Protein AF-A0A399RC76-F1 (afdb_monomer)

Nearest PDB structures (foldseek):
  3l9f-assembly2_C  TM=8.283E-01  e=2.620E+00  Streptococcus mutans UA159

Solvent-accessible surface area (backbone atoms only — not comparable to full-atom values): 5074 Å² total; per-residue (Å²): 134,84,81,71,80,96,61,82,69,91,79,64,81,45,71,63,50,37,50,51,50,37,54,52,44,52,50,51,49,53,50,50,54,49,52,49,54,53,45,57,74,78,42,87,78,49,74,67,56,50,51,52,51,50,54,52,49,52,52,50,49,52,52,38,51,53,40,49,53,53,46,52,51,66,72,68,68,69,94,79,82,90,128

Radius of gyration: 17.12 Å; Cα contacts (8 Å, |Δi|>4): 32; chains: 1; bounding box: 45×29×50 Å

Mean predicted aligned error: 8.61 Å

Foldseek 3Di:
DDDDDLDAPPPQDDLVSLVVVLVVLVVVLVVLVVVVVVCVVVDDDDPVNVVVSCVVNVSSVVNNVVSVVVSVVVVVDDPDDDD

Structure (mmCIF, N/CA/C/O backbone):
data_AF-A0A399RC76-F1
#
_entry.id   AF-A0A399RC76-F1
#
loop_
_atom_site.group_PDB
_atom_site.id
_atom_site.type_symbol
_atom_site.label_atom_id
_atom_site.label_alt_id
_atom_site.label_comp_id
_atom_site.label_asym_id
_atom_site.label_entity_id
_atom_site.label_seq_id
_atom_site.pdbx_PDB_ins_code
_atom_site.Cartn_x
_atom_site.Cartn_y
_atom_site.Cartn_z
_atom_site.occupancy
_atom_site.B_iso_or_equiv
_atom_site.auth_seq_id
_atom_site.auth_comp_id
_atom_site.auth_asym_id
_atom_site.auth_atom_id
_atom_site.pdbx_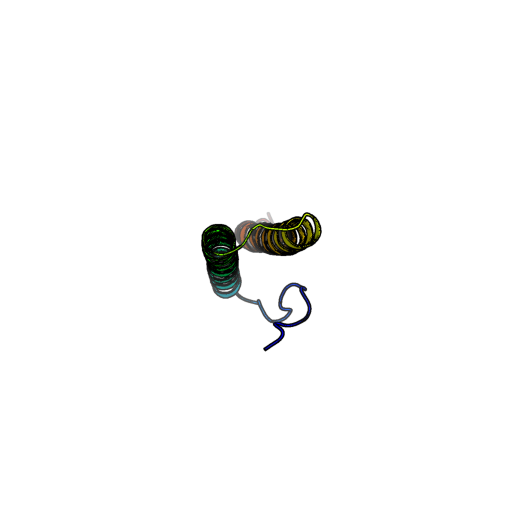PDB_model_num
ATOM 1 N N . MET A 1 1 ? 0.803 -15.471 7.642 1.00 32.50 1 MET A N 1
ATOM 2 C CA . MET A 1 1 ? 1.911 -15.390 6.668 1.00 32.50 1 MET A CA 1
ATOM 3 C C . MET A 1 1 ? 2.406 -13.953 6.719 1.00 32.50 1 MET A C 1
ATOM 5 O O . MET A 1 1 ? 1.642 -13.070 6.369 1.00 32.50 1 MET A O 1
ATOM 9 N N . PHE A 1 2 ? 3.578 -13.701 7.309 1.00 35.59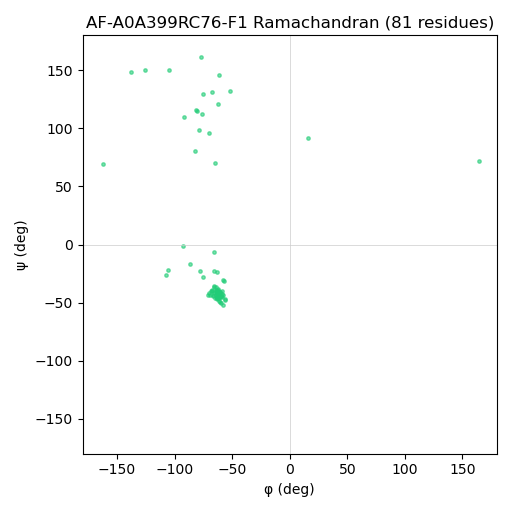 2 PHE A N 1
ATOM 10 C CA . PHE A 1 2 ? 4.156 -12.354 7.399 1.00 35.59 2 PHE A CA 1
ATOM 11 C C . PHE A 1 2 ? 4.821 -12.038 6.060 1.00 35.59 2 PHE A C 1
ATOM 13 O O . PHE A 1 2 ? 5.757 -12.738 5.674 1.00 35.59 2 PHE A O 1
ATOM 20 N N . VAL A 1 3 ? 4.302 -11.048 5.335 1.00 40.06 3 VAL A N 1
ATOM 21 C CA . VAL A 1 3 ? 4.886 -10.609 4.066 1.00 40.06 3 VAL A CA 1
ATOM 22 C C . VAL A 1 3 ? 6.142 -9.798 4.375 1.00 40.06 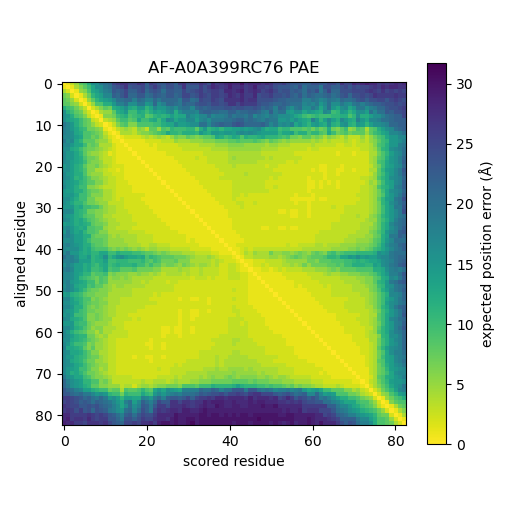3 VAL A C 1
ATOM 24 O O . VAL A 1 3 ? 6.176 -8.958 5.274 1.00 40.06 3 VAL A O 1
ATOM 27 N N . SER A 1 4 ? 7.208 -10.194 3.698 1.00 42.94 4 SER A N 1
ATOM 28 C CA . SER A 1 4 ? 8.603 -9.914 3.987 1.00 42.94 4 SER A CA 1
ATOM 29 C C . SER A 1 4 ? 8.971 -8.429 3.952 1.00 42.94 4 SER A C 1
ATOM 31 O O . SER A 1 4 ? 8.471 -7.677 3.127 1.00 42.94 4 SER A O 1
ATOM 33 N N . HIS A 1 5 ? 9.915 -8.062 4.827 1.00 41.69 5 HIS A N 1
ATOM 34 C CA . HIS A 1 5 ? 10.927 -7.004 4.676 1.00 41.69 5 HIS A CA 1
ATOM 35 C C . HIS A 1 5 ? 10.659 -5.999 3.534 1.00 41.69 5 HIS A C 1
ATOM 37 O O . HIS A 1 5 ? 11.068 -6.213 2.396 1.00 41.69 5 HIS A O 1
ATOM 43 N N . ALA A 1 6 ? 9.977 -4.902 3.871 1.00 51.66 6 ALA A N 1
ATOM 44 C CA . ALA A 1 6 ? 9.554 -3.816 2.987 1.00 51.66 6 ALA A CA 1
ATOM 45 C C . ALA A 1 6 ? 10.736 -3.029 2.378 1.00 51.66 6 ALA A C 1
ATOM 47 O O . ALA A 1 6 ? 10.996 -1.880 2.743 1.00 51.66 6 ALA A 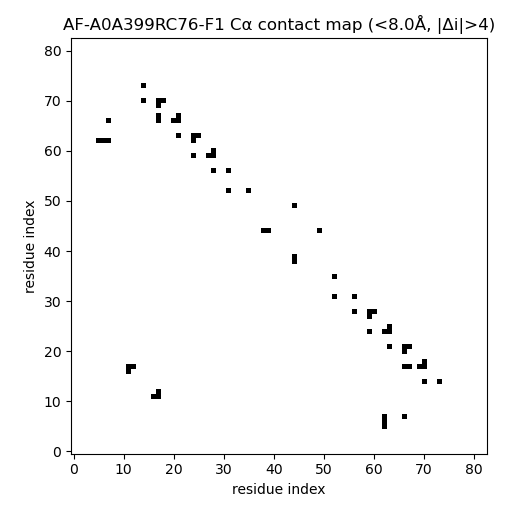O 1
ATOM 48 N N . GLY A 1 7 ? 11.471 -3.655 1.465 1.00 56.59 7 GLY A N 1
ATOM 49 C CA . GLY A 1 7 ? 12.431 -3.032 0.562 1.00 56.59 7 GLY A CA 1
ATOM 50 C C . GLY A 1 7 ? 12.094 -3.410 -0.877 1.00 56.59 7 GLY A C 1
ATOM 51 O O . GLY A 1 7 ? 11.539 -4.480 -1.121 1.00 56.59 7 GLY A O 1
ATOM 52 N N . LEU A 1 8 ? 12.410 -2.528 -1.830 1.00 59.91 8 LEU A N 1
ATOM 53 C CA . LEU A 1 8 ? 12.189 -2.793 -3.255 1.00 59.91 8 LEU A CA 1
ATOM 54 C C . LEU A 1 8 ? 12.809 -4.150 -3.644 1.00 59.91 8 LEU A C 1
ATOM 56 O O . LEU A 1 8 ? 13.975 -4.387 -3.303 1.00 59.91 8 LEU A O 1
ATOM 60 N N . PRO A 1 9 ? 12.087 -5.030 -4.364 1.00 65.88 9 PRO A N 1
ATOM 61 C CA . PRO A 1 9 ? 12.641 -6.313 -4.763 1.00 65.88 9 PRO A CA 1
ATOM 62 C C . PRO A 1 9 ? 13.850 -6.081 -5.674 1.00 65.88 9 PRO A C 1
ATOM 64 O O . PRO A 1 9 ? 13.738 -5.491 -6.749 1.00 65.88 9 PRO A O 1
ATOM 67 N N . SER A 1 10 ? 15.020 -6.574 -5.266 1.00 57.69 10 SER A N 1
ATOM 68 C CA . SER A 1 10 ? 16.273 -6.441 -6.025 1.00 57.69 10 SER A CA 1
ATOM 69 C C . SER A 1 10 ? 16.273 -7.203 -7.361 1.00 57.69 10 SER A C 1
ATOM 71 O O . SER A 1 10 ? 17.212 -7.063 -8.140 1.00 57.69 10 SER A O 1
ATOM 73 N N . GLY A 1 11 ? 15.227 -7.992 -7.635 1.00 68.19 11 GLY A N 1
ATOM 74 C CA . GLY A 1 11 ? 15.045 -8.776 -8.859 1.00 68.19 11 GLY A CA 1
ATOM 75 C C . GLY A 1 11 ? 14.248 -8.091 -9.975 1.00 68.19 11 GLY A C 1
ATOM 76 O O . GLY A 1 11 ? 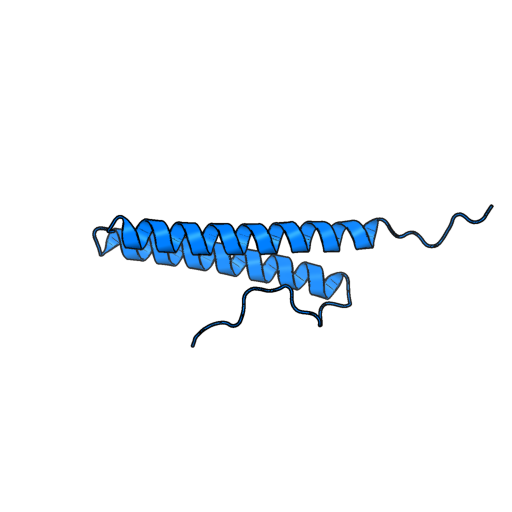14.081 -8.696 -11.030 1.00 68.19 11 GLY A O 1
ATOM 77 N N . LEU A 1 12 ? 13.754 -6.863 -9.780 1.00 77.62 12 LEU A N 1
ATOM 78 C CA . LEU A 1 12 ? 13.010 -6.138 -10.817 1.00 77.62 12 LEU A CA 1
ATOM 79 C C . LEU A 1 12 ? 13.979 -5.540 -11.843 1.00 77.62 12 LEU A C 1
ATOM 81 O O . LEU A 1 12 ? 14.580 -4.483 -11.629 1.00 77.62 12 LEU A O 1
ATOM 85 N N . VAL A 1 13 ? 14.144 -6.231 -12.969 1.00 78.12 13 VAL A N 1
ATOM 86 C CA . VAL A 1 13 ? 15.134 -5.877 -13.999 1.00 78.12 13 VAL A CA 1
ATOM 87 C C . VAL A 1 13 ? 14.498 -5.288 -15.252 1.00 78.12 13 VAL A C 1
ATOM 89 O O . VAL A 1 13 ? 15.141 -4.504 -15.952 1.00 78.12 13 VAL A O 1
ATOM 92 N N . SER A 1 14 ? 13.238 -5.622 -15.538 1.00 84.69 14 SER A N 1
ATOM 93 C CA . SER A 1 14 ? 12.536 -5.172 -16.735 1.00 84.69 14 SER A CA 1
ATOM 94 C C . SER A 1 14 ? 11.512 -4.083 -16.425 1.00 84.69 14 SER A C 1
ATOM 96 O O . SER A 1 14 ? 10.886 -4.044 -15.367 1.00 84.69 14 SER A O 1
ATOM 98 N N . ARG A 1 15 ? 11.277 -3.196 -17.397 1.00 84.62 15 ARG A N 1
ATOM 99 C CA . ARG A 1 15 ? 10.233 -2.165 -17.292 1.00 84.62 15 ARG A CA 1
ATOM 100 C C . ARG A 1 15 ? 8.842 -2.767 -17.052 1.00 84.62 15 ARG A C 1
ATOM 102 O O . ARG A 1 15 ? 8.009 -2.104 -16.434 1.00 84.62 15 ARG A O 1
ATOM 109 N N . GLN A 1 16 ? 8.589 -3.964 -17.578 1.00 87.25 16 GLN A N 1
ATOM 110 C CA . GLN A 1 16 ? 7.331 -4.670 -17.374 1.00 87.25 16 GLN A CA 1
ATOM 111 C C . GLN A 1 16 ? 7.231 -5.162 -15.927 1.00 87.25 16 GLN A C 1
ATOM 113 O O . GLN A 1 16 ? 6.230 -4.874 -15.288 1.00 87.25 16 GLN A O 1
ATOM 118 N N . ASP A 1 17 ? 8.307 -5.721 -15.367 1.00 87.94 17 ASP A N 1
ATOM 119 C CA . ASP A 1 17 ? 8.349 -6.175 -13.968 1.00 87.94 17 ASP A CA 1
ATOM 120 C C . ASP A 1 17 ? 8.061 -5.016 -13.008 1.00 87.94 17 ASP A C 1
ATOM 122 O O . ASP A 1 17 ? 7.295 -5.152 -12.064 1.00 87.94 17 ASP A O 1
ATOM 126 N N . TRP A 1 18 ? 8.635 -3.838 -13.273 1.00 89.31 18 TRP A N 1
ATOM 127 C CA . TRP A 1 18 ? 8.357 -2.639 -12.480 1.00 89.31 18 TRP A CA 1
ATOM 128 C C . TRP A 1 18 ? 6.911 -2.158 -12.619 1.00 89.31 18 TRP A C 1
ATOM 130 O O . TRP A 1 18 ? 6.348 -1.655 -11.653 1.00 89.31 18 TRP A O 1
ATOM 140 N N . LYS A 1 19 ? 6.305 -2.293 -13.807 1.00 90.44 19 LYS A N 1
ATOM 141 C CA . LYS A 1 19 ? 4.888 -1.966 -14.016 1.00 90.44 19 LYS A CA 1
ATOM 142 C C . LYS A 1 19 ? 3.988 -2.930 -13.243 1.00 90.44 19 LYS A C 1
ATOM 144 O O . LYS A 1 19 ? 3.043 -2.469 -12.616 1.00 90.44 19 LYS A O 1
ATOM 149 N N . ASP A 1 20 ? 4.290 -4.222 -13.293 1.00 91.69 20 ASP A N 1
ATOM 150 C CA . ASP A 1 20 ? 3.524 -5.261 -12.605 1.00 91.69 20 ASP A CA 1
ATOM 151 C C . ASP A 1 20 ? 3.674 -5.125 -11.087 1.00 91.69 20 ASP A C 1
ATOM 153 O O . ASP A 1 20 ? 2.686 -5.161 -10.368 1.00 91.69 20 ASP A O 1
ATOM 157 N N . PHE A 1 21 ? 4.876 -4.806 -10.602 1.00 91.00 21 PHE A N 1
ATOM 158 C CA . PHE A 1 21 ? 5.105 -4.496 -9.193 1.00 91.00 21 PHE A CA 1
ATOM 159 C C . PHE A 1 21 ? 4.299 -3.280 -8.703 1.00 91.00 21 PHE A C 1
ATOM 161 O O . PHE A 1 21 ? 3.749 -3.313 -7.604 1.00 91.00 21 PHE A O 1
ATOM 168 N N . ILE A 1 22 ? 4.200 -2.209 -9.504 1.00 92.62 22 ILE A N 1
ATOM 169 C CA . ILE A 1 22 ? 3.346 -1.051 -9.176 1.00 92.62 22 ILE A CA 1
ATOM 170 C C . ILE A 1 22 ? 1.874 -1.472 -9.098 1.00 92.62 22 ILE A C 1
ATOM 172 O O . ILE A 1 22 ? 1.201 -1.099 -8.142 1.00 92.62 22 ILE A O 1
ATOM 176 N N . ASP A 1 23 ? 1.392 -2.246 -10.074 1.00 94.38 23 ASP A N 1
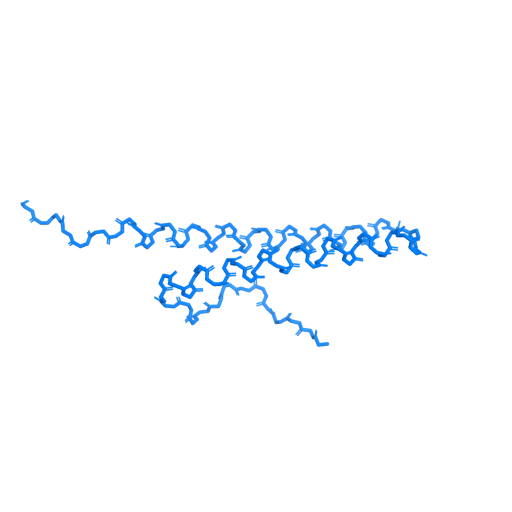ATOM 177 C CA . ASP A 1 23 ? 0.007 -2.738 -10.120 1.00 94.38 23 ASP A CA 1
ATOM 178 C C . ASP A 1 23 ? -0.312 -3.635 -8.911 1.00 94.38 23 ASP A C 1
ATOM 180 O O . ASP A 1 23 ? -1.352 -3.487 -8.273 1.00 94.38 23 ASP A O 1
ATOM 184 N N . ASP A 1 24 ? 0.609 -4.519 -8.531 1.00 93.31 24 ASP A N 1
ATOM 185 C CA . ASP A 1 24 ? 0.446 -5.374 -7.355 1.00 93.31 24 ASP A CA 1
ATOM 186 C C . ASP A 1 24 ? 0.480 -4.567 -6.049 1.00 93.31 24 ASP A C 1
ATOM 188 O O . ASP A 1 24 ? -0.354 -4.795 -5.173 1.00 93.31 24 ASP A O 1
ATOM 192 N N . THR A 1 25 ? 1.345 -3.552 -5.948 1.00 93.56 25 THR A N 1
ATOM 193 C CA . THR A 1 25 ? 1.367 -2.642 -4.787 1.00 93.56 25 THR A CA 1
ATOM 194 C C . THR A 1 25 ? 0.059 -1.844 -4.684 1.00 93.56 25 THR A C 1
ATOM 196 O O . THR A 1 25 ? -0.470 -1.650 -3.591 1.00 93.56 25 THR A O 1
ATOM 199 N N . GLU A 1 26 ? -0.513 -1.399 -5.809 1.00 94.56 26 GLU A N 1
ATOM 200 C CA . GLU A 1 26 ? -1.820 -0.724 -5.836 1.00 94.56 26 GLU A CA 1
ATOM 201 C C . GLU A 1 26 ? -2.953 -1.645 -5.365 1.00 94.56 26 GLU A C 1
ATOM 203 O O . GLU A 1 26 ? -3.808 -1.216 -4.585 1.00 94.56 26 GLU A O 1
ATOM 208 N N . LYS A 1 27 ? -2.944 -2.919 -5.777 1.00 94.38 27 LYS A N 1
ATOM 209 C CA . LYS A 1 27 ? -3.911 -3.916 -5.291 1.00 94.38 27 LYS A CA 1
ATOM 210 C C . LYS A 1 27 ? -3.757 -4.180 -3.798 1.00 94.38 27 LYS A C 1
ATOM 212 O O . LYS A 1 27 ? -4.769 -4.321 -3.116 1.00 94.38 27 LYS A O 1
ATOM 217 N N . GLU A 1 28 ? -2.530 -4.240 -3.283 1.00 94.12 28 GLU A N 1
ATOM 218 C CA . GLU A 1 28 ? -2.282 -4.419 -1.849 1.00 94.12 28 GLU A CA 1
ATOM 219 C C . GLU A 1 28 ? -2.808 -3.239 -1.024 1.00 94.12 28 GLU A C 1
ATOM 221 O O . GLU A 1 28 ? -3.457 -3.460 -0.002 1.00 94.12 28 GLU A O 1
ATOM 226 N N . ILE A 1 29 ? -2.613 -2.000 -1.490 1.00 94.06 29 ILE A N 1
ATOM 227 C CA . ILE A 1 29 ? -3.189 -0.806 -0.849 1.00 94.06 29 ILE A CA 1
ATOM 228 C C . ILE A 1 29 ? -4.718 -0.898 -0.836 1.00 94.06 29 ILE A C 1
ATOM 230 O O . ILE A 1 29 ? -5.332 -0.750 0.219 1.00 94.06 29 ILE A O 1
ATOM 234 N N . ALA A 1 30 ? -5.338 -1.206 -1.978 1.00 94.81 30 ALA A N 1
ATOM 235 C CA . ALA A 1 30 ? -6.792 -1.328 -2.068 1.00 94.81 30 ALA A CA 1
ATOM 236 C C . ALA A 1 30 ? -7.344 -2.455 -1.173 1.00 94.81 30 ALA A C 1
ATOM 238 O O . ALA A 1 30 ? -8.400 -2.310 -0.551 1.00 94.81 30 ALA A O 1
ATOM 239 N N . ALA A 1 31 ? -6.626 -3.578 -1.075 1.00 94.75 31 ALA A N 1
ATOM 240 C CA . ALA A 1 31 ? -6.983 -4.682 -0.191 1.00 94.75 31 ALA A CA 1
ATOM 241 C C . ALA A 1 31 ? -6.878 -4.281 1.288 1.00 94.75 31 ALA A C 1
ATOM 243 O O . ALA A 1 31 ? -7.775 -4.607 2.066 1.00 94.75 31 ALA A O 1
ATOM 244 N N . LEU A 1 32 ? -5.833 -3.538 1.667 1.00 94.38 32 LEU A N 1
ATOM 245 C CA . LEU A 1 32 ? -5.668 -3.001 3.018 1.00 94.38 32 LEU A CA 1
ATOM 246 C C . LEU A 1 32 ? -6.797 -2.027 3.378 1.00 94.38 32 LEU A C 1
ATOM 248 O O . LEU A 1 32 ? -7.373 -2.135 4.457 1.00 94.38 32 LEU A O 1
ATOM 252 N N . GLU A 1 33 ? -7.142 -1.105 2.479 1.00 95.62 33 GLU A N 1
ATOM 253 C CA . GLU A 1 33 ? -8.240 -0.150 2.677 1.00 95.62 33 GLU A CA 1
ATOM 254 C C . GLU A 1 33 ? -9.595 -0.855 2.799 1.00 95.62 33 GLU A C 1
ATOM 256 O O . GLU A 1 33 ? -10.402 -0.503 3.659 1.00 95.62 33 GLU A O 1
ATOM 261 N N . THR A 1 34 ? -9.825 -1.894 1.992 1.00 96.69 34 THR A N 1
ATOM 262 C CA . THR A 1 34 ? -11.040 -2.716 2.075 1.00 96.69 34 THR A CA 1
ATOM 263 C C . THR A 1 34 ? -11.109 -3.468 3.403 1.00 96.69 34 THR A C 1
ATOM 265 O O . THR A 1 34 ? -12.147 -3.449 4.060 1.00 96.69 34 THR A O 1
ATOM 268 N N . ALA A 1 35 ? -10.007 -4.090 3.833 1.00 94.81 35 ALA A N 1
ATOM 269 C CA . ALA A 1 35 ? -9.937 -4.796 5.111 1.00 94.81 35 ALA A CA 1
ATOM 270 C C . ALA A 1 35 ? -10.117 -3.848 6.307 1.00 94.81 35 ALA A C 1
ATOM 272 O O . ALA A 1 35 ? -10.761 -4.206 7.290 1.00 94.81 35 ALA A O 1
ATOM 273 N N . TRP A 1 36 ? -9.589 -2.626 6.221 1.00 95.81 36 TRP A N 1
ATOM 274 C CA . TRP A 1 36 ? -9.799 -1.600 7.239 1.00 95.81 36 TRP A CA 1
ATOM 275 C C . TRP A 1 36 ? -11.254 -1.133 7.299 1.00 95.81 36 TRP A C 1
ATOM 277 O O . TRP A 1 36 ? -11.821 -1.013 8.383 1.00 95.81 36 TRP A O 1
ATOM 287 N N . ALA A 1 37 ? -11.887 -0.918 6.144 1.00 95.44 37 ALA A N 1
ATOM 288 C CA . ALA A 1 37 ? -13.302 -0.571 6.081 1.00 95.44 37 ALA A CA 1
ATOM 289 C C . ALA A 1 37 ? -14.194 -1.682 6.662 1.00 95.44 37 ALA A C 1
ATOM 291 O O . ALA A 1 37 ? -15.137 -1.375 7.388 1.00 95.44 37 ALA A O 1
ATOM 292 N N . ASP A 1 38 ? -13.885 -2.949 6.378 1.00 96.25 38 ASP A N 1
ATOM 293 C CA . ASP A 1 38 ? -14.568 -4.114 6.955 1.00 96.25 38 ASP A CA 1
ATOM 294 C C . ASP A 1 38 ? -14.377 -4.180 8.481 1.00 96.25 38 ASP A C 1
ATOM 296 O O . ASP A 1 38 ? -15.343 -4.298 9.235 1.00 96.25 38 ASP A O 1
ATOM 300 N N . TYR A 1 39 ? -13.147 -3.972 8.961 1.00 93.69 39 TYR A N 1
ATOM 301 C CA . TYR A 1 39 ? -12.853 -3.897 10.393 1.00 93.69 39 TYR A CA 1
ATOM 302 C C . TYR A 1 39 ? -13.682 -2.815 11.100 1.00 93.69 39 TYR A C 1
ATOM 304 O O . TYR A 1 39 ? -14.305 -3.102 12.120 1.00 93.69 39 TYR A O 1
ATOM 312 N N . LEU A 1 40 ? -13.762 -1.605 10.535 1.00 95.19 40 LEU A N 1
ATOM 313 C CA . LEU A 1 40 ? -14.541 -0.491 11.093 1.00 95.19 40 LEU A CA 1
ATOM 314 C C . LEU A 1 40 ? -16.059 -0.729 11.101 1.00 95.19 40 LEU A C 1
ATOM 316 O O . LEU A 1 40 ? -16.772 -0.096 11.878 1.00 95.19 40 LEU A O 1
ATOM 320 N N . GLN A 1 41 ? -16.575 -1.616 10.246 1.00 95.38 41 GLN A N 1
ATOM 321 C CA . GLN A 1 41 ? -17.992 -1.996 10.274 1.00 95.38 41 GLN A CA 1
ATOM 322 C C . GLN A 1 41 ? -18.319 -2.929 11.444 1.00 95.38 41 GLN A C 1
ATOM 324 O O . GLN A 1 41 ? -19.454 -2.940 11.925 1.00 95.38 41 GLN A O 1
ATOM 329 N N . HIS A 1 42 ? -17.340 -3.709 11.901 1.00 93.06 42 HIS A N 1
ATOM 330 C CA . HIS A 1 42 ? -17.521 -4.735 12.927 1.00 93.06 42 HIS A CA 1
ATOM 331 C C . HIS A 1 42 ? -16.955 -4.347 14.298 1.00 93.06 42 HIS A C 1
ATOM 333 O O . HIS A 1 42 ? -17.394 -4.885 15.318 1.00 93.06 42 HIS A O 1
ATOM 339 N N . HIS A 1 43 ? -16.007 -3.413 14.334 1.00 92.62 43 HIS A N 1
ATOM 340 C CA . HIS A 1 43 ? -15.243 -3.046 15.518 1.00 92.62 43 HIS A CA 1
ATOM 341 C C . HIS A 1 43 ? -15.073 -1.529 15.627 1.00 92.62 43 HIS A C 1
ATOM 343 O O . HIS A 1 43 ? -14.957 -0.817 14.633 1.00 92.62 43 HIS A O 1
ATOM 349 N N . GLU A 1 44 ? -15.006 -1.032 16.861 1.00 93.50 44 GLU A N 1
ATOM 350 C CA . GLU A 1 44 ? -14.555 0.331 17.130 1.00 93.50 44 GLU A CA 1
ATOM 351 C C . GLU A 1 44 ? -13.023 0.349 17.115 1.00 93.50 44 GLU A C 1
ATOM 353 O O . GLU A 1 44 ? -12.377 -0.311 17.932 1.00 93.50 44 GLU A O 1
ATOM 358 N N . ALA A 1 45 ? -12.436 1.071 16.161 1.00 91.56 45 ALA A N 1
ATOM 359 C CA . ALA A 1 45 ? -10.989 1.174 16.052 1.00 91.56 45 ALA A CA 1
ATOM 360 C C . ALA A 1 45 ? -10.387 1.934 17.235 1.00 91.56 45 ALA A C 1
ATOM 362 O O . ALA A 1 45 ? -10.802 3.046 17.564 1.00 91.56 45 ALA A O 1
ATOM 363 N N . THR A 1 46 ? -9.343 1.360 17.829 1.00 95.44 46 THR A N 1
ATOM 364 C CA . THR A 1 46 ? -8.512 2.086 18.786 1.00 95.44 46 THR A CA 1
ATOM 365 C C . THR A 1 46 ? -7.559 3.035 18.055 1.00 95.44 46 THR A C 1
ATOM 367 O O . THR A 1 46 ? -7.248 2.854 16.876 1.00 95.44 46 THR A O 1
ATOM 370 N N . ALA A 1 47 ? -7.023 4.027 18.771 1.00 94.81 47 ALA A N 1
ATOM 371 C CA . ALA A 1 47 ? -5.979 4.899 18.227 1.00 94.81 47 ALA A CA 1
ATOM 372 C C . ALA A 1 47 ? -4.732 4.110 17.778 1.00 94.81 47 ALA A C 1
ATOM 374 O O . ALA A 1 47 ? -4.058 4.502 16.828 1.00 94.81 47 ALA A O 1
ATOM 375 N N . GLU A 1 48 ? -4.436 2.984 18.435 1.00 95.56 48 GLU A N 1
ATOM 376 C CA . GLU A 1 48 ? -3.333 2.103 18.052 1.00 95.56 48 GLU A CA 1
ATOM 377 C C . GLU A 1 48 ? -3.621 1.363 16.738 1.00 95.56 48 GLU A C 1
ATOM 379 O O . GLU A 1 48 ? -2.741 1.2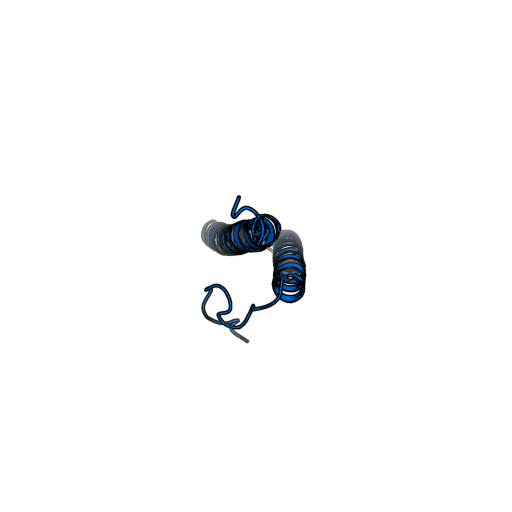79 15.883 1.00 95.56 48 GLU A O 1
ATOM 384 N N . ASP A 1 49 ? -4.848 0.872 16.543 1.00 93.38 49 ASP A N 1
ATOM 385 C CA . ASP A 1 49 ? -5.253 0.216 15.293 1.00 93.38 49 ASP A CA 1
ATOM 386 C C . ASP A 1 49 ? -5.180 1.183 14.115 1.00 93.38 49 ASP A C 1
ATOM 388 O O . ASP A 1 49 ? -4.639 0.843 13.061 1.00 93.38 49 ASP A O 1
ATOM 392 N N . GLN A 1 50 ? -5.664 2.411 14.316 1.00 94.44 50 GLN A N 1
ATOM 393 C CA . GLN A 1 50 ? -5.599 3.447 13.296 1.00 94.44 50 GLN A CA 1
ATOM 394 C C . GLN A 1 50 ? -4.149 3.804 12.951 1.00 94.44 50 GLN A C 1
ATOM 396 O O . GLN A 1 50 ? -3.799 3.844 11.773 1.00 94.44 50 GLN A O 1
ATOM 401 N N . LEU A 1 51 ? -3.283 3.972 13.957 1.00 95.88 51 LEU A N 1
ATOM 402 C CA . LEU A 1 51 ? -1.863 4.241 13.731 1.00 95.88 51 LEU A CA 1
ATOM 403 C C . LEU A 1 51 ? -1.185 3.101 12.957 1.00 95.88 51 LEU A C 1
ATOM 405 O O . LEU A 1 51 ? -0.378 3.355 12.062 1.00 95.88 51 LEU A O 1
ATOM 409 N N . ARG A 1 52 ? -1.511 1.841 13.275 1.00 93.50 52 ARG A N 1
ATOM 410 C CA . ARG A 1 52 ? -0.996 0.669 12.552 1.00 93.50 52 ARG A CA 1
ATOM 411 C C . ARG A 1 52 ? -1.459 0.667 11.097 1.00 93.50 52 ARG A C 1
ATOM 413 O O . ARG A 1 52 ? -0.628 0.466 10.214 1.00 93.50 52 ARG A O 1
ATOM 420 N N . PHE A 1 53 ? -2.746 0.908 10.846 1.00 94.19 53 PHE A N 1
ATOM 421 C CA . PHE A 1 53 ? -3.292 1.005 9.492 1.00 94.19 53 PHE A CA 1
ATOM 422 C C . PHE A 1 53 ? -2.595 2.106 8.684 1.00 94.19 53 PHE A C 1
ATOM 424 O O . PHE A 1 53 ? -2.086 1.832 7.598 1.00 94.19 53 PHE A O 1
ATOM 431 N N . GLU A 1 54 ? -2.515 3.320 9.231 1.00 95.19 54 GLU A N 1
ATOM 432 C CA . GLU A 1 54 ? -1.878 4.466 8.577 1.00 95.19 54 GLU A CA 1
ATOM 433 C C . GLU A 1 54 ? -0.401 4.188 8.289 1.00 95.19 54 GLU A C 1
ATOM 435 O O . GLU A 1 54 ? 0.041 4.371 7.161 1.00 95.19 54 GLU A O 1
ATOM 440 N N . THR A 1 55 ? 0.335 3.623 9.251 1.00 95.00 55 THR A N 1
ATOM 441 C CA . THR A 1 55 ? 1.753 3.267 9.069 1.00 95.00 55 THR A CA 1
ATOM 442 C C . THR A 1 55 ? 1.954 2.281 7.917 1.00 95.00 55 THR A C 1
ATOM 444 O O . THR A 1 55 ? 2.864 2.448 7.104 1.00 95.00 55 THR A O 1
ATOM 447 N N . VAL A 1 56 ? 1.124 1.235 7.829 1.00 94.00 56 VAL A N 1
ATOM 448 C CA . VAL A 1 56 ? 1.237 0.240 6.750 1.00 94.00 56 VAL A CA 1
ATOM 449 C C . VAL A 1 56 ? 0.831 0.850 5.409 1.00 94.00 56 VAL A C 1
ATOM 451 O O . VAL A 1 56 ? 1.530 0.647 4.415 1.00 94.00 56 VAL A O 1
ATOM 454 N N . ARG A 1 57 ? -0.258 1.626 5.375 1.00 95.12 57 ARG A N 1
ATOM 455 C CA . ARG A 1 57 ? -0.730 2.310 4.166 1.00 95.12 57 ARG A CA 1
ATOM 456 C C . ARG A 1 57 ? 0.331 3.266 3.628 1.00 95.12 57 ARG A C 1
ATOM 458 O O . ARG A 1 57 ? 0.666 3.189 2.449 1.00 95.12 57 ARG A O 1
ATOM 465 N N . ASP A 1 58 ? 0.875 4.124 4.483 1.00 94.81 58 ASP A N 1
ATOM 466 C CA . ASP A 1 58 ? 1.877 5.119 4.106 1.00 94.81 58 ASP A CA 1
ATOM 467 C C . ASP A 1 58 ? 3.145 4.424 3.594 1.00 94.81 58 ASP A C 1
ATOM 469 O O . ASP A 1 58 ? 3.693 4.805 2.561 1.00 94.81 58 ASP A O 1
ATOM 473 N N . ARG A 1 59 ? 3.549 3.308 4.219 1.00 92.94 59 ARG A N 1
ATOM 474 C CA . ARG A 1 59 ? 4.686 2.517 3.735 1.00 92.94 59 ARG A CA 1
ATOM 475 C C . ARG A 1 59 ? 4.456 1.921 2.345 1.00 92.94 59 ARG A C 1
ATOM 477 O O . ARG A 1 59 ? 5.371 1.925 1.522 1.00 92.94 59 ARG A O 1
ATOM 484 N N . LEU A 1 60 ? 3.265 1.392 2.069 1.00 93.31 60 LEU A N 1
ATOM 485 C CA . LEU A 1 60 ? 2.924 0.879 0.737 1.00 93.31 60 LEU A CA 1
ATOM 486 C C . LEU A 1 60 ? 2.874 2.006 -0.304 1.00 93.31 60 LEU A C 1
ATOM 488 O O . LEU A 1 60 ? 3.317 1.818 -1.439 1.00 93.31 60 LEU A O 1
ATOM 492 N N . GLN A 1 61 ? 2.390 3.189 0.081 1.00 94.25 61 GLN A N 1
ATOM 493 C CA . GLN A 1 61 ? 2.398 4.374 -0.777 1.00 94.25 61 GLN A CA 1
ATOM 494 C C . GLN A 1 61 ? 3.826 4.814 -1.121 1.00 94.25 61 GLN A C 1
ATOM 496 O O . GLN A 1 61 ? 4.115 5.007 -2.301 1.00 94.25 61 GLN A O 1
ATOM 501 N N . GLU A 1 62 ? 4.736 4.874 -0.144 1.00 94.00 62 GLU A N 1
ATOM 502 C CA . GLU A 1 62 ? 6.162 5.151 -0.381 1.00 94.00 62 GLU A CA 1
ATOM 503 C C . GLU A 1 62 ? 6.776 4.151 -1.372 1.00 94.00 62 GLU A C 1
ATOM 505 O O . GLU A 1 62 ? 7.421 4.544 -2.344 1.00 94.00 62 GLU A O 1
ATOM 510 N N . ILE A 1 63 ? 6.532 2.849 -1.176 1.00 91.75 63 ILE A N 1
ATOM 511 C CA . ILE A 1 63 ? 7.038 1.789 -2.065 1.00 91.75 63 ILE A CA 1
ATOM 512 C C . ILE A 1 63 ? 6.529 1.985 -3.496 1.00 91.75 63 ILE A C 1
ATOM 514 O O . ILE A 1 63 ? 7.299 1.866 -4.456 1.00 91.75 63 ILE A O 1
ATOM 518 N N . ARG A 1 64 ? 5.241 2.305 -3.650 1.00 93.19 64 ARG A N 1
ATOM 519 C CA . ARG A 1 64 ? 4.631 2.581 -4.951 1.00 93.19 64 ARG A CA 1
ATOM 520 C C . ARG A 1 64 ? 5.256 3.809 -5.610 1.00 93.19 64 ARG A C 1
ATOM 522 O O . ARG A 1 64 ? 5.539 3.778 -6.809 1.00 93.19 64 ARG A O 1
ATOM 529 N N . GLU A 1 65 ? 5.458 4.889 -4.862 1.00 93.75 65 GLU A N 1
ATOM 530 C CA . GLU A 1 65 ? 6.068 6.119 -5.372 1.00 93.75 65 GLU A CA 1
ATOM 531 C C . GLU A 1 65 ? 7.513 5.892 -5.821 1.00 93.75 65 GLU A C 1
ATOM 533 O O . GLU A 1 65 ? 7.874 6.258 -6.945 1.00 93.75 65 GLU A O 1
ATOM 538 N N . ASP A 1 66 ? 8.309 5.192 -5.016 1.00 90.81 66 ASP A N 1
ATOM 539 C CA . ASP A 1 66 ? 9.675 4.809 -5.365 1.00 90.81 66 ASP A CA 1
ATOM 540 C C . ASP A 1 66 ? 9.712 3.938 -6.630 1.00 90.81 66 ASP A C 1
ATOM 542 O O . ASP A 1 66 ? 10.505 4.182 -7.552 1.00 90.81 66 ASP A O 1
ATOM 546 N N . ALA A 1 67 ? 8.816 2.951 -6.730 1.00 90.06 67 ALA A N 1
ATOM 547 C CA . ALA A 1 67 ? 8.684 2.110 -7.914 1.00 90.06 67 ALA A CA 1
ATOM 548 C C . ALA A 1 67 ? 8.273 2.919 -9.156 1.00 90.06 67 ALA A C 1
ATOM 550 O O . ALA A 1 67 ? 8.836 2.720 -10.237 1.00 90.06 67 ALA A O 1
ATOM 551 N N . LEU A 1 68 ? 7.360 3.887 -9.015 1.00 91.12 68 LEU A N 1
ATOM 552 C CA . LEU A 1 68 ? 6.970 4.808 -10.087 1.00 91.12 68 LEU A CA 1
ATOM 553 C C . LEU A 1 68 ? 8.149 5.665 -10.558 1.00 91.12 68 LEU A C 1
ATOM 555 O O . LEU A 1 68 ? 8.322 5.851 -11.768 1.00 91.12 68 LEU A O 1
ATOM 559 N N . VAL A 1 69 ? 8.975 6.170 -9.639 1.00 90.94 69 VAL A N 1
ATOM 560 C CA . VAL A 1 69 ? 10.192 6.926 -9.971 1.00 90.94 69 VAL A CA 1
ATOM 561 C C . VAL A 1 69 ? 11.167 6.049 -10.761 1.00 90.94 69 VAL A C 1
ATOM 563 O O . VAL A 1 69 ? 11.649 6.473 -11.818 1.00 90.94 69 VAL A O 1
ATOM 566 N N . LYS A 1 70 ? 11.407 4.804 -10.327 1.00 88.12 70 LYS A N 1
ATOM 567 C CA . LYS A 1 70 ? 12.256 3.840 -11.053 1.00 88.12 70 LYS A CA 1
ATOM 568 C C . LYS A 1 70 ? 11.697 3.521 -12.440 1.00 88.12 70 LYS A C 1
ATOM 570 O O . LYS A 1 70 ? 12.420 3.644 -13.432 1.00 88.12 70 LYS A O 1
ATOM 575 N N . TRP A 1 71 ? 10.406 3.202 -12.533 1.00 89.12 71 TRP A N 1
ATOM 576 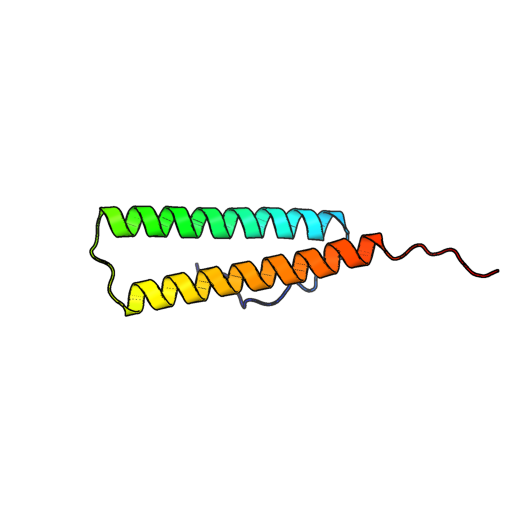C CA . TRP A 1 71 ? 9.711 2.913 -13.790 1.00 89.12 71 TRP A CA 1
ATOM 577 C C . TRP A 1 71 ? 9.789 4.071 -14.794 1.00 89.12 71 TRP A C 1
ATOM 579 O O . TRP A 1 71 ? 10.067 3.863 -15.980 1.00 89.12 71 TRP A O 1
ATOM 589 N N . ARG A 1 72 ? 9.599 5.312 -14.327 1.00 87.88 72 ARG A N 1
ATOM 590 C CA . ARG A 1 72 ? 9.719 6.522 -15.158 1.00 87.88 72 ARG A CA 1
ATOM 591 C C . ARG A 1 72 ? 11.159 6.786 -15.588 1.00 87.88 72 ARG A C 1
ATOM 593 O O . ARG A 1 72 ? 11.370 7.142 -16.747 1.00 87.88 72 ARG A O 1
ATOM 600 N N 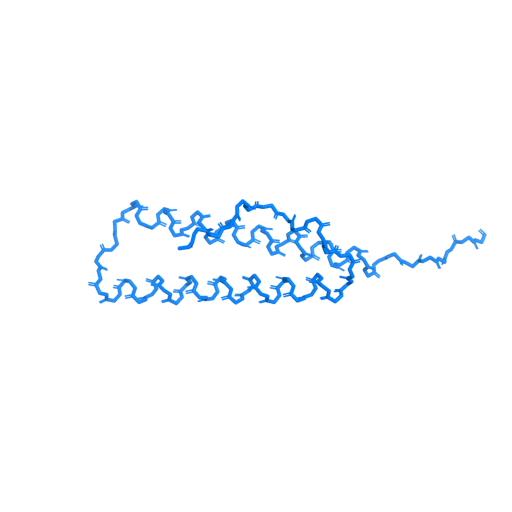. SER A 1 73 ? 12.133 6.578 -14.701 1.00 86.25 73 SER A N 1
ATOM 601 C CA . SER A 1 73 ? 13.563 6.727 -15.009 1.00 86.25 73 SER A CA 1
ATOM 602 C C . SER A 1 73 ? 14.002 5.800 -16.150 1.00 86.25 73 SER A C 1
ATOM 604 O O . SER A 1 73 ? 14.667 6.239 -17.090 1.00 86.25 73 SER A O 1
ATOM 606 N N . MET A 1 74 ? 13.506 4.558 -16.177 1.00 80.62 74 MET A N 1
ATOM 607 C CA . MET A 1 74 ? 13.754 3.631 -17.292 1.00 80.62 74 MET A CA 1
ATOM 608 C C . MET A 1 74 ? 13.180 4.106 -18.638 1.00 80.62 74 MET A C 1
ATOM 610 O O . MET A 1 74 ? 13.680 3.708 -19.686 1.00 80.62 74 MET A O 1
ATOM 614 N N . ARG A 1 75 ? 12.161 4.978 -18.646 1.00 68.75 75 ARG A N 1
ATOM 615 C CA . ARG A 1 75 ? 11.613 5.585 -19.875 1.00 68.75 75 ARG A CA 1
ATOM 616 C C . ARG A 1 75 ? 12.487 6.729 -20.409 1.00 68.75 75 ARG A C 1
ATOM 618 O O . ARG A 1 75 ? 12.374 7.073 -21.583 1.00 68.75 75 ARG A O 1
ATOM 625 N N . GLY A 1 76 ? 13.308 7.340 -19.551 1.00 58.84 76 GLY A N 1
ATOM 626 C CA . GLY A 1 76 ? 14.170 8.480 -19.878 1.00 58.84 76 GLY A CA 1
ATOM 627 C C . GLY A 1 76 ? 15.536 8.102 -20.454 1.00 58.84 76 GLY A C 1
ATOM 628 O O . GLY A 1 76 ? 16.176 8.943 -21.081 1.00 58.84 76 GLY A O 1
ATOM 629 N N . ASN A 1 77 ? 15.975 6.850 -20.301 1.00 49.28 77 ASN A N 1
ATOM 630 C CA . ASN A 1 77 ? 17.264 6.405 -20.818 1.00 49.28 77 ASN A CA 1
ATOM 631 C C . ASN A 1 77 ? 17.151 6.058 -22.315 1.00 49.28 77 ASN A C 1
ATOM 633 O O . ASN A 1 77 ? 16.997 4.900 -22.694 1.00 49.28 77 ASN A O 1
ATOM 637 N N . LYS A 1 78 ? 17.181 7.078 -23.180 1.00 47.19 78 LYS A N 1
ATOM 638 C CA . LYS A 1 78 ? 17.525 6.896 -24.597 1.00 47.19 78 LYS A CA 1
ATOM 639 C C . LYS A 1 78 ? 19.046 6.704 -24.690 1.00 47.19 78 LYS A C 1
ATOM 641 O O . LYS A 1 78 ? 19.763 7.678 -24.469 1.00 47.19 78 LYS A O 1
ATOM 646 N N . PRO A 1 79 ? 19.571 5.525 -25.064 1.00 45.53 79 PRO A N 1
ATOM 647 C CA . PRO A 1 79 ? 20.935 5.443 -25.566 1.00 45.53 79 PRO A CA 1
ATOM 648 C C . PRO A 1 79 ? 20.951 6.107 -26.947 1.00 45.53 79 PRO A C 1
ATOM 650 O O . PRO A 1 79 ? 20.546 5.507 -27.938 1.00 45.53 79 PRO A O 1
ATOM 653 N N . GLY A 1 80 ? 21.327 7.382 -27.020 1.00 45.28 80 GLY A N 1
ATOM 654 C CA . GLY A 1 80 ? 21.384 8.070 -28.307 1.00 45.28 80 GLY A CA 1
ATOM 655 C C . GLY A 1 80 ? 21.455 9.582 -28.204 1.00 45.28 80 GLY A C 1
ATOM 656 O O . GLY A 1 80 ? 20.481 10.255 -28.522 1.00 45.28 80 GLY A O 1
ATOM 657 N N . LEU A 1 81 ? 22.605 10.097 -27.775 1.00 46.19 81 LEU A N 1
ATOM 658 C CA . LEU A 1 81 ? 23.124 11.399 -28.202 1.00 46.19 81 LEU A CA 1
ATOM 659 C C . LEU A 1 81 ? 24.619 11.455 -27.866 1.00 46.19 81 LEU A C 1
ATOM 661 O O . LEU A 1 81 ? 25.066 12.146 -26.959 1.00 46.19 81 LEU A O 1
ATOM 665 N N . ALA A 1 82 ? 25.383 10.644 -28.596 1.00 44.56 82 ALA A N 1
ATOM 666 C CA . ALA A 1 82 ? 26.725 11.033 -28.992 1.00 44.56 82 ALA A CA 1
ATOM 667 C C . ALA A 1 82 ? 26.564 11.696 -30.366 1.00 44.56 82 ALA A C 1
ATOM 669 O O . ALA A 1 82 ? 26.183 11.031 -31.332 1.00 44.56 82 ALA A O 1
ATOM 670 N N . CYS A 1 83 ? 26.750 13.009 -30.419 1.00 41.59 83 CYS A N 1
ATOM 671 C CA . CYS A 1 83 ? 27.020 13.774 -31.631 1.00 41.59 83 CYS A CA 1
ATOM 672 C C . CYS A 1 83 ? 28.195 14.689 -31.306 1.00 41.59 83 CYS A C 1
ATOM 674 O O . CYS A 1 83 ? 28.149 15.298 -30.213 1.00 41.59 83 CYS A O 1
#

Secondary structure (DSSP, 8-state):
------S--TT--SHHHHHHHHHHHHHHHHHHHHHHHHHHHHS---HHHHHHHHHHHHHHHHHHHHHHHHHHHHHH-------

pLDDT: mean 82.01, std 19.06, range [32.5, 96.69]

Sequence (83 aa):
MFVSHAGLPSGLVSRQDWKDFIDDTEKEIAALETAWADYLQHHEATAEDQLRFETVRDRLQEIREDALVKWRSMRGNKPGLAC

Organism: NCBI:txid1608422